Protein AF-A0A969QR90-F1 (afdb_monomer_lite)

Sequence (139 aa):
MKTIAALLAAGSSLLSLALASDLAEPPATAKTWVILSAGGQHGEEKVWTDKDGVRRARMKIVLRGLTYDVDHATSVGADGRVTAMEIRGVTPSGDAGETSVSRTILSNGKRPPTPARRRGATTSSIFPSADLRTSTPCC

Secondary structure (DSSP, 8-state):
-------------------GGGPPPPPTTPEEEEEEETTEEEEEEEEEE-TTS-EEEEEEEEETTEEEEEEEEEEE-TTS-EEEEEEEEEETTEE--EEEE------TT-PPPP-------------------------

Structure (mmCIF, N/CA/C/O backbone):
data_AF-A0A969QR90-F1
#
_entry.id   AF-A0A969QR90-F1
#
loop_
_atom_site.group_PDB
_atom_site.id
_atom_site.type_symbol
_atom_site.label_atom_id
_atom_site.label_alt_id
_atom_site.label_comp_id
_atom_site.label_asym_id
_atom_site.label_entity_id
_atom_site.label_seq_id
_atom_site.pdbx_PDB_ins_code
_atom_site.Cartn_x
_atom_site.Cartn_y
_atom_site.Cartn_z
_atom_site.occupancy
_atom_site.B_iso_or_equiv
_atom_site.auth_seq_id
_atom_site.auth_comp_id
_atom_site.auth_asym_id
_atom_site.auth_atom_id
_atom_site.pdbx_PDB_model_num
ATOM 1 N N . MET A 1 1 ? 30.596 36.503 39.996 1.00 38.31 1 MET A N 1
ATOM 2 C CA . MET A 1 1 ? 30.317 36.935 38.609 1.00 38.31 1 MET A CA 1
ATOM 3 C C . MET A 1 1 ? 29.077 36.186 38.151 1.00 38.31 1 MET A C 1
ATOM 5 O O . MET A 1 1 ? 29.021 34.979 38.336 1.00 38.31 1 MET A O 1
ATOM 9 N N . LYS A 1 2 ? 28.034 36.925 37.763 1.00 39.50 2 LYS A N 1
ATOM 10 C CA . LYS A 1 2 ? 26.658 36.439 37.582 1.00 39.50 2 LYS A CA 1
ATOM 11 C C . LYS A 1 2 ? 26.503 35.688 36.254 1.00 39.50 2 LYS A C 1
ATOM 13 O O . LYS A 1 2 ? 27.001 36.132 35.228 1.00 39.50 2 LYS A O 1
ATOM 18 N N . THR A 1 3 ?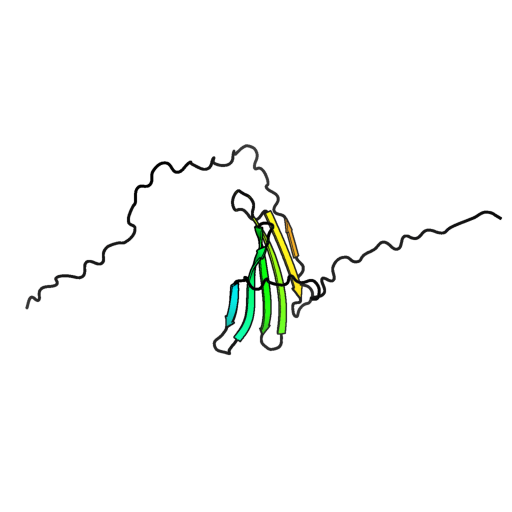 25.805 34.562 36.332 1.00 46.91 3 THR A N 1
ATOM 19 C CA . THR A 1 3 ? 25.318 33.684 35.261 1.00 46.91 3 THR A CA 1
ATOM 20 C C . THR A 1 3 ? 24.490 34.427 34.215 1.00 46.91 3 THR A C 1
ATOM 22 O O . THR A 1 3 ? 23.547 35.118 34.594 1.00 46.91 3 THR A O 1
ATOM 25 N N . ILE A 1 4 ? 24.747 34.191 32.924 1.00 55.06 4 ILE A N 1
ATOM 26 C CA . ILE A 1 4 ? 23.738 34.347 31.865 1.00 55.06 4 ILE A CA 1
ATOM 27 C C . ILE A 1 4 ? 23.867 33.154 30.913 1.00 55.06 4 ILE A C 1
ATOM 29 O O . ILE A 1 4 ? 24.806 33.056 30.129 1.00 55.06 4 ILE A O 1
ATOM 33 N N . ALA A 1 5 ? 22.916 32.230 31.040 1.00 49.84 5 ALA A N 1
ATOM 34 C CA . ALA A 1 5 ? 22.621 31.196 30.063 1.00 49.84 5 ALA A CA 1
ATOM 35 C C . ALA A 1 5 ? 21.817 31.838 28.923 1.00 49.84 5 ALA A C 1
ATOM 37 O O . ALA A 1 5 ? 20.796 32.475 29.184 1.00 49.84 5 ALA A O 1
ATOM 38 N N . ALA A 1 6 ? 22.262 31.687 27.676 1.00 52.72 6 ALA A N 1
ATOM 39 C CA . ALA A 1 6 ? 21.541 32.174 26.504 1.00 52.72 6 ALA A CA 1
ATOM 40 C C . ALA A 1 6 ? 20.911 30.995 25.747 1.00 52.72 6 ALA A C 1
ATOM 42 O O . ALA A 1 6 ? 21.543 30.322 24.942 1.00 52.72 6 ALA A O 1
ATOM 43 N N . LEU A 1 7 ? 19.664 30.739 26.141 1.00 44.25 7 LEU A N 1
ATOM 44 C CA . LEU A 1 7 ? 18.499 30.275 25.385 1.00 44.25 7 LEU A CA 1
ATOM 45 C C . LEU A 1 7 ? 18.720 29.485 24.072 1.00 44.25 7 LEU A C 1
ATOM 47 O O . LEU A 1 7 ? 18.938 30.044 23.000 1.00 44.25 7 LEU A O 1
ATOM 51 N N . LEU A 1 8 ? 18.492 28.171 24.171 1.00 49.69 8 LEU A N 1
ATOM 52 C CA . LEU A 1 8 ? 18.032 27.308 23.082 1.00 49.69 8 LEU A CA 1
ATOM 53 C C . LEU A 1 8 ? 16.615 27.729 22.654 1.00 49.69 8 LEU A C 1
ATOM 55 O O . LEU A 1 8 ? 15.695 27.655 23.465 1.00 49.69 8 LEU A O 1
ATOM 59 N N . ALA A 1 9 ? 16.428 28.075 21.381 1.00 49.19 9 ALA A N 1
ATOM 60 C CA . ALA A 1 9 ? 15.139 27.969 20.689 1.00 49.19 9 ALA A CA 1
ATOM 61 C C . ALA A 1 9 ? 15.340 27.983 19.161 1.00 49.19 9 ALA A C 1
ATOM 63 O O . ALA A 1 9 ? 14.802 28.829 18.453 1.00 49.19 9 ALA A O 1
ATOM 64 N N . ALA A 1 10 ? 16.127 27.041 18.632 1.00 52.75 10 ALA A N 1
ATOM 65 C CA . ALA A 1 10 ? 16.013 26.673 17.223 1.00 52.75 10 ALA A CA 1
ATOM 66 C C . ALA A 1 10 ? 14.745 25.818 17.088 1.00 52.75 10 ALA A C 1
ATOM 68 O O . ALA A 1 10 ? 14.761 24.614 17.338 1.00 52.75 10 ALA A O 1
ATOM 69 N N . GLY A 1 11 ? 13.620 26.480 16.810 1.00 44.19 11 GLY A N 1
ATOM 70 C CA . GLY A 1 11 ? 12.324 25.840 16.617 1.00 44.19 11 GLY A CA 1
ATOM 71 C C . GLY A 1 11 ? 12.405 24.779 15.522 1.00 44.19 11 GLY A C 1
ATOM 72 O O . GLY A 1 11 ? 12.757 25.069 14.380 1.00 44.19 11 GLY A O 1
ATOM 73 N N . SER A 1 12 ? 12.100 23.541 15.896 1.00 55.88 12 SER A N 1
ATOM 74 C CA . SER A 1 12 ? 12.095 22.365 15.035 1.00 55.88 12 SER A CA 1
ATOM 75 C C . SER A 1 12 ? 11.063 22.508 13.911 1.00 55.88 12 SER A C 1
ATOM 77 O O . SER A 1 12 ? 9.915 22.107 14.061 1.00 55.88 12 SER A O 1
ATOM 79 N N . SER A 1 13 ? 11.469 23.042 12.759 1.00 47.06 13 SER A N 1
ATOM 80 C CA . SER A 1 13 ? 10.734 22.855 11.501 1.00 47.06 13 SER A CA 1
ATOM 81 C C . SER A 1 13 ? 11.235 21.585 10.813 1.00 47.06 13 SER A C 1
ATOM 83 O O . SER A 1 13 ? 11.838 21.633 9.750 1.00 47.06 13 SER A O 1
ATOM 85 N N . LEU A 1 14 ? 11.015 20.436 11.455 1.00 47.00 14 LEU A N 1
ATOM 86 C CA . LEU A 1 14 ? 11.064 19.127 10.798 1.00 47.00 14 LEU A CA 1
ATOM 87 C C . LEU A 1 14 ? 9.635 18.756 10.383 1.00 47.00 14 LEU A C 1
ATOM 89 O O . LEU A 1 14 ? 9.103 17.740 10.819 1.00 47.00 14 LEU A O 1
ATOM 93 N N . LEU A 1 15 ? 8.964 19.623 9.621 1.00 47.91 15 LEU A N 1
ATOM 94 C CA . LEU A 1 15 ? 7.673 19.267 9.040 1.00 47.91 15 LEU A CA 1
ATOM 95 C C . LEU A 1 15 ? 7.921 18.625 7.674 1.00 47.91 15 LEU A C 1
ATOM 97 O O . LEU A 1 15 ? 8.264 19.304 6.712 1.00 47.91 15 LEU A O 1
ATOM 101 N N . SER A 1 16 ? 7.740 17.307 7.650 1.00 47.72 16 SER A N 1
ATOM 102 C CA . SER A 1 16 ? 7.356 16.515 6.482 1.00 47.72 16 SER A CA 1
ATOM 103 C C . SER A 1 16 ? 8.274 16.587 5.261 1.00 47.72 16 SER A C 1
ATOM 105 O O . SER A 1 16 ? 7.891 17.064 4.202 1.00 47.72 16 SER A O 1
ATOM 107 N N . LEU A 1 17 ? 9.457 15.981 5.364 1.00 49.34 17 LEU A N 1
ATOM 108 C CA . LEU A 1 17 ? 9.874 15.093 4.280 1.00 49.34 17 LEU A CA 1
ATOM 109 C C . LEU A 1 17 ? 9.529 13.688 4.761 1.00 49.34 17 LEU A C 1
ATOM 111 O O . LEU A 1 17 ? 10.322 13.077 5.482 1.00 49.34 17 LEU A O 1
ATOM 115 N N . ALA A 1 18 ? 8.336 13.196 4.419 1.00 51.44 18 ALA A N 1
ATOM 116 C CA . ALA A 1 18 ? 8.018 11.779 4.549 1.00 51.44 18 ALA A CA 1
ATOM 117 C C . ALA A 1 18 ? 8.890 11.015 3.539 1.00 51.44 18 ALA A C 1
ATOM 119 O O . ALA A 1 18 ? 8.476 10.655 2.442 1.00 51.44 18 ALA A O 1
ATOM 120 N N . LEU A 1 19 ? 10.168 10.847 3.884 1.00 54.16 19 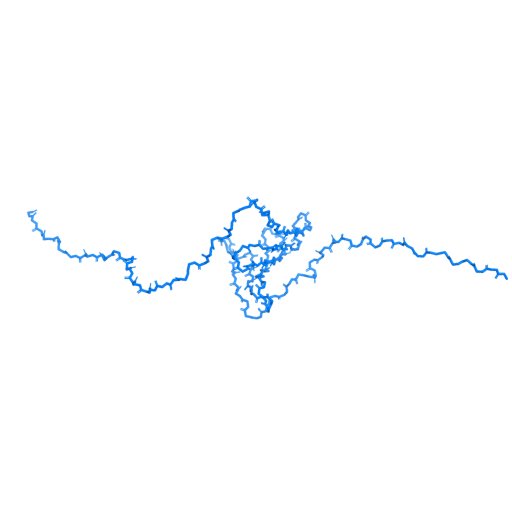LEU A N 1
ATOM 121 C CA . LEU A 1 19 ? 11.094 9.991 3.162 1.00 54.16 19 LEU A CA 1
ATOM 122 C C . LEU A 1 19 ? 10.457 8.603 3.105 1.00 54.16 19 LEU A C 1
ATOM 124 O O . LEU A 1 19 ? 9.933 8.123 4.109 1.00 54.16 19 LEU A O 1
ATOM 128 N N . ALA A 1 20 ? 10.533 7.953 1.945 1.00 58.38 20 ALA A N 1
ATOM 129 C CA . ALA A 1 20 ? 9.946 6.638 1.682 1.00 58.38 20 ALA A CA 1
ATOM 130 C C . ALA A 1 20 ? 10.258 5.544 2.737 1.00 58.38 20 ALA A C 1
ATOM 132 O O . ALA A 1 20 ? 9.634 4.489 2.739 1.00 58.38 20 ALA A O 1
ATOM 133 N N . SER A 1 21 ? 11.207 5.785 3.644 1.00 59.84 21 SER A N 1
ATOM 134 C CA . SER A 1 21 ? 11.613 4.892 4.728 1.00 59.84 21 SER A CA 1
ATOM 135 C C . SER A 1 21 ? 10.580 4.658 5.840 1.00 59.84 21 SER A C 1
ATOM 137 O O . SER A 1 21 ? 10.810 3.750 6.629 1.00 59.84 21 SER A O 1
ATOM 139 N N . ASP A 1 22 ? 9.485 5.426 5.939 1.00 79.44 22 ASP A N 1
ATOM 140 C CA . ASP A 1 22 ? 8.485 5.271 7.026 1.00 79.44 22 ASP A CA 1
ATOM 141 C C . ASP A 1 22 ? 7.084 4.845 6.531 1.00 79.44 22 ASP A C 1
ATOM 143 O O . ASP A 1 22 ? 6.043 5.071 7.164 1.00 79.44 22 ASP A O 1
ATOM 147 N N . LEU A 1 23 ? 7.052 4.245 5.341 1.00 90.00 23 LEU A N 1
ATOM 148 C CA . LEU A 1 23 ? 5.839 3.706 4.737 1.00 90.00 23 LEU A CA 1
ATOM 149 C C . LEU A 1 23 ? 5.416 2.404 5.431 1.00 90.00 23 LEU A C 1
ATOM 151 O O . LEU A 1 23 ? 6.234 1.631 5.923 1.00 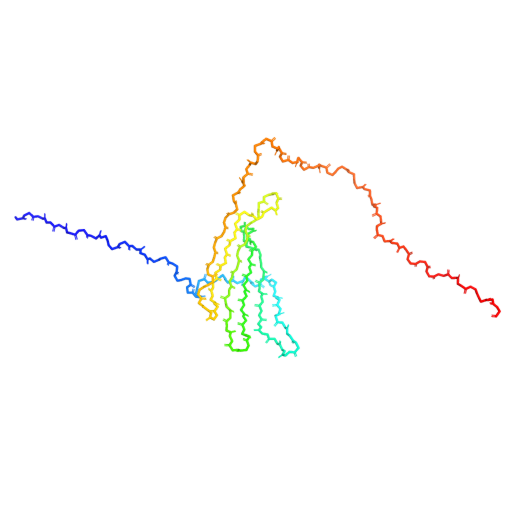90.00 23 LEU A O 1
ATOM 155 N N . ALA A 1 24 ? 4.110 2.158 5.475 1.00 92.12 24 ALA A N 1
ATOM 156 C CA . ALA A 1 24 ? 3.535 1.039 6.198 1.00 92.12 24 ALA A CA 1
ATOM 157 C C . ALA A 1 24 ? 3.935 -0.303 5.572 1.00 92.12 24 ALA A C 1
ATOM 159 O O . ALA A 1 24 ? 3.773 -0.516 4.367 1.00 92.12 24 ALA A O 1
ATOM 160 N N . GLU A 1 25 ? 4.385 -1.236 6.409 1.00 92.50 25 GLU A N 1
ATOM 161 C CA . GLU A 1 25 ? 4.708 -2.585 5.959 1.00 92.50 25 GLU A CA 1
ATOM 162 C C . GLU A 1 25 ? 3.483 -3.510 6.029 1.00 92.50 25 GLU A C 1
ATOM 164 O O . GLU A 1 25 ? 2.846 -3.628 7.085 1.00 92.50 25 GLU A O 1
ATOM 169 N N . PRO A 1 26 ? 3.121 -4.176 4.918 1.00 94.75 26 PRO A N 1
ATOM 170 C CA . PRO A 1 26 ? 1.971 -5.056 4.878 1.00 94.75 26 PRO A CA 1
ATOM 171 C C . PRO A 1 26 ? 2.248 -6.348 5.661 1.00 94.75 26 PRO A C 1
ATOM 173 O O . PRO A 1 26 ? 3.311 -6.955 5.505 1.00 94.75 26 PRO A O 1
ATOM 176 N N . PRO A 1 27 ? 1.280 -6.841 6.453 1.00 95.81 27 PRO A N 1
ATOM 177 C CA . PRO A 1 27 ? 1.392 -8.146 7.091 1.00 95.81 27 PRO A CA 1
ATOM 178 C C . PRO A 1 27 ? 1.389 -9.269 6.044 1.00 95.81 27 PRO A C 1
ATOM 180 O O . PRO A 1 27 ? 0.873 -9.110 4.938 1.00 95.81 27 PRO A O 1
ATOM 183 N N . ALA A 1 28 ? 1.869 -10.456 6.422 1.00 95.75 28 ALA A N 1
ATOM 184 C CA . ALA A 1 28 ? 1.849 -11.637 5.549 1.00 95.75 28 ALA A CA 1
ATOM 185 C C . ALA A 1 28 ? 0.429 -12.060 5.110 1.00 95.75 28 ALA A C 1
ATOM 187 O O . ALA A 1 28 ? 0.267 -12.752 4.111 1.00 95.75 28 ALA A O 1
ATOM 188 N N . THR A 1 29 ? -0.601 -11.642 5.850 1.00 95.31 29 THR A N 1
ATOM 189 C CA . THR A 1 29 ? -2.018 -11.896 5.548 1.00 95.31 29 THR A CA 1
ATOM 190 C C . THR A 1 29 ? -2.644 -10.857 4.613 1.00 95.31 29 THR A C 1
ATOM 192 O O . THR A 1 29 ? -3.833 -10.961 4.302 1.00 95.31 29 THR A O 1
ATOM 195 N N . ALA A 1 30 ? -1.888 -9.840 4.186 1.00 97.75 30 ALA A N 1
ATOM 196 C CA . ALA A 1 30 ? -2.381 -8.822 3.270 1.00 97.75 30 ALA A CA 1
ATOM 197 C C . ALA A 1 30 ? -2.803 -9.444 1.933 1.00 97.75 30 ALA A C 1
ATOM 199 O O . ALA A 1 30 ? -2.164 -10.358 1.412 1.00 97.75 30 ALA A O 1
ATOM 200 N N . LYS A 1 31 ? -3.875 -8.910 1.348 1.00 98.19 31 LYS A N 1
ATOM 201 C CA . LYS A 1 31 ? -4.266 -9.260 -0.018 1.00 98.19 31 LYS A CA 1
ATOM 202 C C . LYS A 1 31 ? -3.334 -8.549 -0.985 1.00 98.19 31 LYS A C 1
ATOM 204 O O . LYS A 1 31 ? -3.222 -7.328 -0.918 1.00 98.19 31 LYS A O 1
ATOM 209 N N . THR A 1 32 ? -2.707 -9.295 -1.883 1.00 97.94 32 THR A N 1
ATOM 210 C CA . THR A 1 32 ? -1.831 -8.745 -2.922 1.00 97.94 32 THR A CA 1
ATOM 211 C C . THR A 1 32 ? -2.561 -8.681 -4.253 1.00 97.94 32 THR A C 1
ATOM 213 O O . THR A 1 32 ? -3.138 -9.669 -4.706 1.00 97.94 32 THR A O 1
ATOM 216 N N . TRP A 1 33 ? -2.497 -7.518 -4.887 1.00 97.50 33 TRP A N 1
ATOM 217 C CA . TRP A 1 33 ? -2.970 -7.254 -6.235 1.00 97.50 33 TRP A CA 1
ATOM 218 C C . TRP A 1 33 ? -1.776 -6.922 -7.115 1.00 97.50 33 TRP A C 1
ATOM 220 O O . TRP A 1 33 ? -0.887 -6.175 -6.713 1.00 97.50 33 TRP A O 1
ATOM 230 N N . VAL A 1 34 ? -1.759 -7.470 -8.324 1.00 97.12 34 VAL A N 1
ATOM 231 C CA . VAL A 1 34 ? -0.709 -7.199 -9.304 1.00 97.12 34 VAL A CA 1
ATOM 232 C C . VAL A 1 34 ? -1.181 -6.108 -10.252 1.00 97.12 34 VAL A C 1
ATOM 234 O O . VAL A 1 34 ? -2.277 -6.188 -10.807 1.00 97.12 34 VAL A O 1
ATOM 237 N N . ILE A 1 35 ? -0.336 -5.106 -10.473 1.00 95.00 35 ILE A N 1
ATOM 238 C CA . ILE A 1 35 ? -0.603 -4.029 -11.425 1.00 95.00 35 ILE A CA 1
ATOM 239 C C . ILE A 1 35 ? -0.030 -4.459 -12.775 1.00 95.00 35 ILE A C 1
ATOM 241 O O . ILE A 1 35 ? 1.184 -4.448 -12.990 1.00 95.00 35 ILE A O 1
ATOM 245 N N . LEU A 1 36 ? -0.922 -4.889 -13.669 1.00 95.06 36 LEU A N 1
ATOM 246 C CA . LEU A 1 36 ? -0.600 -5.522 -14.948 1.00 95.06 36 LEU A CA 1
ATOM 247 C C . LEU A 1 36 ? -1.095 -4.680 -16.130 1.00 95.06 36 LEU A C 1
ATOM 249 O O . LEU A 1 36 ? -2.139 -4.035 -16.074 1.00 95.06 36 LEU A O 1
ATOM 253 N N . SER A 1 37 ? -0.362 -4.743 -17.235 1.00 91.69 37 SER A N 1
ATOM 254 C CA . SER A 1 37 ? -0.792 -4.260 -18.547 1.00 91.69 37 SER A CA 1
ATOM 255 C C . SER A 1 37 ? -0.462 -5.292 -19.627 1.00 91.69 37 SER A C 1
ATOM 257 O O . SER A 1 37 ? 0.255 -6.257 -19.364 1.00 91.69 37 SER A O 1
ATOM 259 N N . ALA A 1 38 ? -0.877 -5.043 -20.873 1.00 94.56 38 ALA A N 1
ATOM 260 C CA . ALA A 1 38 ? -0.413 -5.832 -22.018 1.00 94.56 38 ALA A CA 1
ATOM 261 C C . ALA A 1 38 ? 1.127 -5.852 -22.156 1.00 94.56 38 ALA A C 1
ATOM 263 O O . ALA A 1 38 ? 1.683 -6.818 -22.662 1.00 94.56 38 ALA A O 1
ATOM 264 N N . GLY A 1 39 ? 1.816 -4.807 -21.679 1.00 90.56 39 GLY A N 1
ATOM 265 C CA . GLY A 1 39 ? 3.279 -4.711 -21.672 1.00 90.56 39 GLY A CA 1
ATOM 266 C C . GLY A 1 39 ? 3.968 -5.397 -20.487 1.00 90.56 39 GLY A C 1
ATOM 267 O O . GLY A 1 39 ? 5.176 -5.248 -20.342 1.00 90.56 39 GLY A O 1
ATOM 268 N N . GLY A 1 40 ? 3.225 -6.107 -19.631 1.00 93.38 40 GLY A N 1
ATOM 269 C CA . GLY A 1 40 ? 3.756 -6.803 -18.458 1.00 93.38 40 GLY A CA 1
ATOM 270 C C . GLY A 1 40 ? 3.342 -6.183 -17.123 1.00 93.38 40 GLY A C 1
ATOM 271 O O . GLY A 1 40 ? 2.480 -5.298 -17.061 1.00 93.38 40 GLY A O 1
ATOM 272 N N . GLN A 1 41 ? 3.936 -6.713 -16.052 1.00 95.88 41 GLN A N 1
ATOM 273 C CA . GLN A 1 41 ? 3.707 -6.311 -14.665 1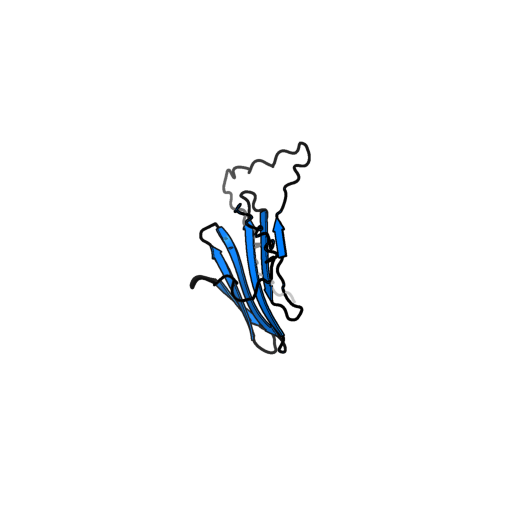.00 95.88 41 GLN A CA 1
ATOM 274 C C . GLN A 1 41 ? 4.554 -5.087 -14.306 1.00 95.88 41 GLN A C 1
ATOM 276 O O . GLN A 1 41 ? 5.753 -5.060 -14.570 1.00 95.88 41 GLN A O 1
ATOM 281 N N . HIS A 1 42 ? 3.928 -4.109 -13.653 1.00 96.50 42 HIS A N 1
ATOM 282 C CA . HIS A 1 42 ? 4.569 -2.862 -13.215 1.00 96.50 42 HIS A CA 1
ATOM 283 C C . HIS A 1 42 ? 4.810 -2.814 -11.709 1.00 96.50 42 HIS A C 1
ATOM 285 O O . HIS A 1 42 ? 5.610 -2.015 -11.237 1.00 96.50 42 HIS A O 1
ATOM 291 N N . GLY A 1 43 ? 4.131 -3.664 -10.943 1.00 95.88 43 GLY A N 1
ATOM 292 C CA . GLY A 1 43 ? 4.325 -3.774 -9.504 1.00 95.88 43 GLY A CA 1
ATOM 293 C C . GLY A 1 43 ? 3.111 -4.364 -8.813 1.00 95.88 43 GLY A C 1
ATOM 294 O O . GLY A 1 43 ? 2.369 -5.148 -9.413 1.00 95.88 43 GLY A O 1
ATOM 295 N N . GLU A 1 44 ? 2.935 -4.007 -7.548 1.00 97.25 44 GLU A N 1
ATOM 296 C CA . GLU A 1 44 ? 1.931 -4.604 -6.674 1.00 97.25 44 GLU A CA 1
ATOM 297 C C . GLU A 1 44 ? 1.287 -3.562 -5.762 1.00 97.25 44 GLU A C 1
ATOM 299 O O . GLU A 1 44 ? 1.907 -2.571 -5.367 1.00 97.25 44 GLU A O 1
ATOM 304 N N . GLU A 1 45 ? 0.048 -3.847 -5.380 1.00 97.06 45 GLU A N 1
ATOM 305 C CA . GLU A 1 45 ? -0.645 -3.198 -4.281 1.00 97.06 45 GLU A CA 1
ATOM 306 C C . GLU A 1 45 ? -1.017 -4.246 -3.232 1.00 97.06 45 GLU A C 1
ATOM 308 O O . GLU A 1 45 ? -1.637 -5.267 -3.531 1.00 97.06 45 GLU A O 1
ATOM 313 N N . LYS A 1 46 ? -0.645 -4.005 -1.979 1.00 98.25 46 LYS A N 1
ATOM 314 C CA . LYS A 1 46 ? -0.990 -4.862 -0.846 1.00 98.25 46 LYS A CA 1
ATOM 315 C C . LYS A 1 46 ? -2.008 -4.146 0.020 1.00 98.25 46 LYS A C 1
ATOM 317 O O . LYS A 1 46 ? -1.768 -3.020 0.433 1.00 98.25 46 LYS A O 1
ATOM 322 N N . VAL A 1 47 ? -3.128 -4.799 0.307 1.00 97.88 47 VAL A N 1
ATOM 323 C CA . VAL A 1 47 ? -4.254 -4.221 1.048 1.00 97.88 47 VAL A CA 1
ATOM 324 C C . VAL A 1 47 ? -4.551 -5.065 2.275 1.00 97.88 47 VAL A C 1
ATOM 326 O O . VAL A 1 47 ? -4.665 -6.292 2.197 1.00 97.88 47 VAL A O 1
ATOM 329 N N . TRP A 1 48 ? -4.706 -4.409 3.417 1.00 97.81 48 TRP A N 1
ATOM 330 C CA . TRP A 1 48 ? -5.040 -5.065 4.673 1.00 97.81 48 TRP A CA 1
ATOM 331 C C . TRP A 1 48 ? -5.903 -4.170 5.558 1.00 97.81 48 TRP A C 1
ATOM 333 O O . TRP A 1 48 ? -6.213 -3.022 5.243 1.00 97.81 48 TRP A O 1
ATOM 343 N N . THR A 1 49 ? -6.355 -4.729 6.669 1.00 96.88 49 THR A N 1
ATOM 344 C CA . THR A 1 49 ? -6.960 -3.970 7.761 1.00 96.88 49 THR A CA 1
ATOM 345 C C . THR A 1 49 ? -6.093 -4.207 8.981 1.00 96.88 49 THR A C 1
ATOM 347 O O . THR A 1 49 ? -5.758 -5.358 9.270 1.00 96.88 49 THR A O 1
ATOM 350 N N . ASP A 1 50 ? -5.649 -3.135 9.630 1.00 93.38 50 ASP A N 1
ATOM 351 C CA . ASP A 1 50 ? -4.835 -3.262 10.834 1.00 93.38 50 ASP A CA 1
ATOM 352 C C . ASP A 1 50 ? -5.688 -3.636 12.057 1.00 93.38 50 ASP A C 1
ATOM 354 O O . ASP A 1 50 ? -6.915 -3.755 11.992 1.00 93.38 50 ASP A O 1
ATOM 358 N N . LYS A 1 51 ? -5.019 -3.857 13.191 1.00 92.06 51 LYS A N 1
ATOM 359 C CA . LYS A 1 51 ? -5.664 -4.224 14.459 1.00 92.06 51 LYS A CA 1
ATOM 360 C C . LYS A 1 51 ? -6.660 -3.173 14.970 1.00 92.06 51 LYS A C 1
ATOM 362 O O . LYS A 1 51 ? -7.533 -3.516 15.760 1.00 92.06 51 LYS A O 1
ATOM 367 N N . ASP A 1 52 ? -6.523 -1.923 14.531 1.00 89.88 52 ASP A N 1
ATOM 368 C CA . ASP A 1 52 ? -7.358 -0.797 14.949 1.00 89.88 52 ASP A CA 1
ATOM 369 C C . ASP A 1 52 ? -8.548 -0.599 13.989 1.00 89.88 52 ASP A C 1
ATOM 371 O O . ASP A 1 52 ? -9.354 0.315 14.158 1.00 89.88 52 ASP A O 1
ATOM 375 N N . GLY A 1 53 ? -8.690 -1.476 12.986 1.00 92.44 53 GLY A N 1
ATOM 376 C CA . GLY A 1 53 ? -9.759 -1.424 11.993 1.00 92.44 53 GLY A CA 1
ATOM 377 C C . GLY A 1 53 ? -9.494 -0.445 10.848 1.00 92.44 53 GLY A C 1
ATOM 378 O O . GLY A 1 53 ? -10.380 -0.242 10.012 1.00 92.44 53 GLY A O 1
ATOM 379 N N . VAL A 1 54 ? -8.297 0.147 10.771 1.00 95.50 54 VAL A N 1
ATOM 380 C CA . VAL A 1 54 ? -7.922 1.063 9.688 1.00 95.50 54 VAL A CA 1
ATOM 381 C C . VAL A 1 54 ? -7.638 0.249 8.434 1.00 95.50 54 VAL A C 1
ATOM 383 O O . VAL A 1 54 ? -6.877 -0.723 8.449 1.00 95.50 54 VAL A O 1
ATOM 386 N N . ARG A 1 55 ? -8.248 0.652 7.319 1.00 96.31 55 ARG A N 1
ATOM 387 C CA . ARG A 1 55 ? -7.980 0.052 6.009 1.00 96.31 55 ARG A CA 1
ATOM 388 C C . ARG A 1 55 ? -6.688 0.636 5.469 1.00 96.31 55 ARG A C 1
ATOM 390 O O . ARG A 1 55 ? -6.577 1.850 5.344 1.00 96.31 55 ARG A O 1
ATOM 397 N N . ARG A 1 56 ? -5.724 -0.222 5.167 1.00 97.19 56 ARG A N 1
ATOM 398 C CA . ARG A 1 56 ? -4.383 0.155 4.729 1.00 97.19 56 ARG A CA 1
ATOM 399 C C . ARG A 1 56 ? -4.129 -0.397 3.333 1.00 97.19 56 ARG A C 1
ATOM 401 O O . ARG A 1 56 ? -4.537 -1.522 3.035 1.00 97.19 56 ARG A O 1
ATOM 408 N N . ALA A 1 57 ? -3.439 0.373 2.508 1.00 96.94 57 ALA A N 1
ATOM 409 C CA . ALA A 1 57 ? -2.933 -0.062 1.218 1.00 96.94 57 ALA A CA 1
ATOM 410 C C . ALA A 1 57 ? -1.482 0.394 1.046 1.00 96.94 57 ALA A C 1
ATOM 412 O O . ALA A 1 57 ? -1.115 1.480 1.488 1.00 96.94 57 ALA A O 1
ATOM 413 N N . ARG A 1 58 ? -0.665 -0.437 0.403 1.00 97.00 58 ARG A N 1
ATOM 414 C CA . ARG A 1 58 ? 0.734 -0.165 0.069 1.00 97.00 58 ARG A CA 1
ATOM 415 C C . ARG A 1 58 ? 0.936 -0.464 -1.401 1.00 97.00 58 ARG A C 1
ATOM 417 O O . ARG A 1 58 ? 0.830 -1.623 -1.796 1.00 97.00 58 ARG A O 1
ATOM 424 N N . MET A 1 59 ? 1.240 0.555 -2.189 1.00 95.88 59 MET A N 1
ATOM 425 C CA . MET A 1 59 ? 1.493 0.421 -3.615 1.00 95.88 59 MET A CA 1
ATOM 426 C C . MET A 1 59 ? 2.958 0.705 -3.912 1.00 95.88 59 MET A C 1
ATOM 428 O O . MET A 1 59 ? 3.479 1.759 -3.549 1.00 95.88 59 MET A O 1
ATOM 432 N N . LYS A 1 60 ? 3.588 -0.216 -4.638 1.00 94.88 60 LYS A N 1
ATOM 433 C CA . LYS A 1 60 ? 4.930 -0.032 -5.182 1.00 94.88 60 LYS A CA 1
ATOM 434 C C . LYS A 1 60 ? 4.931 -0.433 -6.645 1.00 94.88 60 LYS A C 1
ATOM 436 O O . LYS A 1 60 ? 4.717 -1.605 -6.964 1.00 94.88 60 LYS A O 1
ATOM 441 N N . ILE A 1 61 ? 5.183 0.533 -7.523 1.00 95.06 61 ILE A N 1
ATOM 442 C CA . ILE A 1 61 ? 5.257 0.303 -8.967 1.00 95.06 61 ILE A CA 1
ATOM 443 C C . ILE A 1 61 ? 6.454 1.001 -9.599 1.00 95.06 61 ILE A C 1
ATOM 445 O O . ILE A 1 61 ? 6.898 2.059 -9.151 1.00 95.06 61 ILE A O 1
ATOM 449 N N . VAL A 1 62 ? 6.929 0.418 -10.694 1.00 93.75 62 VAL A N 1
ATOM 450 C CA . VAL A 1 62 ? 7.821 1.057 -11.654 1.00 93.75 62 VAL A CA 1
ATOM 451 C C . VAL A 1 62 ? 7.121 1.047 -13.000 1.00 93.75 62 VAL A C 1
ATOM 453 O O . VAL A 1 62 ? 6.886 -0.007 -13.585 1.00 93.75 62 VAL A O 1
ATOM 456 N N . LEU A 1 63 ? 6.797 2.231 -13.506 1.00 90.75 63 LEU A N 1
ATOM 457 C CA . LEU A 1 63 ? 6.123 2.390 -14.784 1.00 90.75 63 LEU A CA 1
ATOM 458 C C . LEU A 1 63 ? 6.993 3.239 -15.703 1.00 90.75 63 LEU A C 1
ATOM 460 O O . LEU A 1 63 ? 7.163 4.431 -15.477 1.00 90.75 63 LEU A O 1
ATOM 464 N N . ARG A 1 64 ? 7.544 2.630 -16.759 1.00 90.12 64 ARG A N 1
ATOM 465 C CA . ARG A 1 64 ? 8.423 3.320 -17.730 1.00 90.12 64 ARG A CA 1
ATOM 466 C C . ARG A 1 64 ? 9.638 4.000 -17.074 1.00 90.12 64 ARG A C 1
ATOM 468 O O . ARG A 1 64 ? 10.016 5.103 -17.450 1.00 90.12 64 ARG A O 1
ATOM 475 N N . GLY A 1 65 ? 10.226 3.350 -16.069 1.00 89.94 65 GLY A N 1
ATOM 476 C CA . GLY A 1 65 ? 11.357 3.890 -15.304 1.00 89.94 65 GLY A CA 1
ATOM 477 C C . GLY A 1 65 ? 10.971 4.918 -14.236 1.00 89.94 65 GLY A C 1
ATOM 478 O O . GLY A 1 65 ? 11.845 5.406 -13.529 1.00 89.94 65 GLY A O 1
ATOM 479 N N . LEU A 1 66 ? 9.680 5.224 -14.086 1.00 90.12 66 LEU A N 1
ATOM 480 C CA . LEU A 1 66 ? 9.165 6.093 -13.037 1.00 90.12 66 LEU A CA 1
ATOM 481 C C . LEU A 1 66 ? 8.713 5.256 -11.842 1.00 90.12 66 LEU A C 1
ATOM 483 O O . LEU A 1 66 ? 7.818 4.420 -11.968 1.00 90.12 66 LEU A O 1
ATOM 487 N N . THR A 1 67 ? 9.335 5.489 -10.691 1.00 90.81 67 THR A N 1
ATOM 488 C CA . THR A 1 67 ? 9.016 4.791 -9.442 1.00 90.81 67 THR A CA 1
ATOM 489 C C . THR A 1 67 ? 7.937 5.540 -8.676 1.00 90.81 67 THR A C 1
ATOM 491 O O . THR A 1 67 ? 8.036 6.750 -8.479 1.00 90.81 67 THR A O 1
ATOM 494 N N . TYR A 1 68 ? 6.941 4.797 -8.206 1.00 92.38 68 TYR A N 1
ATOM 495 C CA . TYR A 1 68 ? 5.932 5.272 -7.271 1.00 92.38 68 TYR A CA 1
ATOM 496 C C . TYR A 1 68 ? 5.933 4.336 -6.075 1.00 92.38 68 TYR A C 1
ATOM 498 O O . TYR A 1 68 ? 5.822 3.116 -6.240 1.00 92.38 68 TYR A O 1
ATOM 506 N N . ASP A 1 69 ? 6.061 4.907 -4.886 1.00 93.88 69 ASP A N 1
ATOM 507 C CA . ASP A 1 69 ? 6.068 4.152 -3.644 1.00 93.88 69 ASP A CA 1
ATOM 508 C C . ASP A 1 69 ? 5.200 4.874 -2.618 1.00 93.88 69 ASP A C 1
ATOM 510 O O . ASP A 1 69 ? 5.621 5.872 -2.040 1.00 93.88 69 ASP A O 1
ATOM 514 N N . VAL A 1 70 ? 3.962 4.409 -2.459 1.00 93.44 70 VAL A N 1
ATOM 515 C CA . VAL A 1 70 ? 2.893 5.127 -1.751 1.00 93.44 70 VAL A CA 1
ATOM 516 C C . VAL A 1 70 ? 2.200 4.192 -0.766 1.00 93.44 70 VAL A C 1
ATOM 518 O O . VAL A 1 70 ? 2.093 2.984 -1.001 1.00 93.44 70 VAL A O 1
ATOM 521 N N . ASP A 1 71 ? 1.735 4.730 0.351 1.00 94.88 71 ASP A N 1
ATOM 522 C CA . ASP A 1 71 ? 0.780 4.072 1.227 1.00 94.88 71 ASP A CA 1
ATOM 523 C C . ASP A 1 71 ? -0.446 4.945 1.479 1.00 94.88 71 ASP A C 1
ATOM 525 O O . ASP A 1 71 ? -0.457 6.153 1.239 1.00 94.88 71 ASP A O 1
ATOM 529 N N . HIS A 1 72 ? -1.515 4.288 1.904 1.00 93.56 72 HIS A N 1
ATOM 530 C CA . HIS A 1 72 ? -2.776 4.928 2.211 1.00 93.56 72 HIS A CA 1
ATOM 531 C C . HIS A 1 72 ? -3.403 4.264 3.432 1.00 93.56 72 HIS A C 1
ATOM 533 O O . HIS A 1 72 ? -3.429 3.035 3.545 1.00 93.56 72 HIS A O 1
ATOM 539 N N . ALA A 1 73 ? -3.928 5.079 4.339 1.00 95.31 73 ALA A N 1
ATOM 540 C CA . ALA A 1 73 ? -4.673 4.662 5.511 1.00 95.31 73 ALA A CA 1
ATOM 541 C C . ALA A 1 73 ? -6.039 5.359 5.538 1.00 95.31 73 ALA A C 1
ATOM 543 O O . ALA A 1 73 ? -6.124 6.585 5.502 1.00 95.31 73 ALA A O 1
ATOM 544 N N . THR A 1 74 ? -7.117 4.583 5.641 1.00 95.75 74 THR A N 1
ATOM 545 C CA . THR A 1 74 ? -8.490 5.090 5.755 1.00 95.75 74 THR A CA 1
ATOM 546 C C . THR A 1 74 ? -9.144 4.602 7.036 1.00 95.75 74 THR A C 1
ATOM 548 O O . THR A 1 74 ? -9.282 3.396 7.264 1.00 95.75 74 THR A O 1
ATOM 551 N N . SER A 1 75 ? -9.638 5.544 7.831 1.00 94.25 75 SER A N 1
ATOM 552 C CA . SER A 1 75 ? -10.521 5.264 8.963 1.00 94.25 75 SER A CA 1
ATOM 553 C C . SER A 1 75 ? -11.977 5.464 8.557 1.00 94.25 75 SER A C 1
ATOM 555 O O . SER A 1 75 ? -12.322 6.442 7.889 1.00 94.25 75 SER A O 1
ATOM 557 N N . VAL A 1 76 ? -12.841 4.537 8.968 1.00 91.88 76 VAL A N 1
ATOM 558 C CA . VAL A 1 76 ? -14.275 4.555 8.662 1.00 91.88 76 VAL A CA 1
ATOM 559 C C . VAL A 1 76 ? -15.060 4.584 9.971 1.00 91.88 76 VAL A C 1
ATOM 561 O O . VAL A 1 76 ? -14.815 3.777 10.864 1.00 91.88 76 VAL A O 1
ATOM 564 N N . GLY A 1 77 ? -15.989 5.529 10.094 1.00 87.88 77 GLY A N 1
ATOM 565 C CA . GLY A 1 77 ? -16.880 5.667 11.239 1.00 87.88 77 GLY A CA 1
ATOM 566 C C . GLY A 1 77 ? -17.928 4.554 11.307 1.00 87.88 77 GLY A C 1
ATOM 567 O O . GLY A 1 77 ? -18.159 3.819 10.349 1.00 87.88 77 GLY A O 1
ATOM 568 N N . ALA A 1 78 ? -18.614 4.453 12.447 1.00 88.00 78 ALA A N 1
ATOM 569 C CA . ALA A 1 78 ? -19.685 3.472 12.661 1.00 88.00 78 ALA A CA 1
ATOM 570 C C . ALA A 1 78 ? -20.865 3.613 11.676 1.00 88.00 78 ALA A C 1
ATOM 572 O O . ALA A 1 78 ? -21.625 2.670 11.472 1.00 88.00 78 ALA A O 1
ATOM 573 N N . ASP A 1 79 ? -21.016 4.782 11.057 1.00 88.25 79 ASP A N 1
ATOM 574 C CA . ASP A 1 79 ? -21.997 5.078 10.012 1.00 88.25 79 ASP A CA 1
ATOM 575 C C . ASP A 1 79 ? -21.533 4.664 8.601 1.00 88.25 79 ASP A C 1
ATOM 577 O O . ASP A 1 79 ? -22.247 4.889 7.622 1.00 88.25 79 ASP A O 1
ATOM 581 N N . GLY A 1 80 ? -20.344 4.067 8.480 1.00 86.62 80 GLY A N 1
ATOM 582 C CA . GLY A 1 80 ? -19.750 3.652 7.212 1.00 86.62 80 GLY A CA 1
ATOM 583 C C . GLY A 1 80 ? -19.102 4.790 6.422 1.00 86.62 80 GLY A C 1
ATOM 584 O O . GLY A 1 80 ? -18.668 4.561 5.291 1.00 86.62 80 GLY A O 1
ATOM 585 N N . ARG A 1 81 ? -19.021 6.008 6.974 1.00 89.69 81 ARG A N 1
ATOM 586 C CA . ARG A 1 81 ? -18.395 7.157 6.303 1.00 89.69 81 ARG A CA 1
ATOM 587 C C . ARG A 1 81 ? -16.910 7.246 6.633 1.00 89.69 81 ARG A C 1
ATOM 589 O O . ARG A 1 81 ? -16.495 6.924 7.740 1.00 89.69 81 ARG A O 1
ATOM 596 N N . VAL A 1 82 ? -16.104 7.723 5.686 1.00 90.56 82 VAL A N 1
ATOM 597 C CA . VAL A 1 82 ? -14.683 8.010 5.934 1.00 90.56 82 VAL A CA 1
ATOM 598 C C . VAL A 1 82 ? -14.573 9.153 6.942 1.00 90.56 82 VAL A C 1
ATOM 600 O O . VAL A 1 82 ? -15.173 10.210 6.753 1.00 90.56 82 VAL A O 1
ATOM 603 N N . THR A 1 83 ? -13.818 8.933 8.015 1.00 92.69 83 THR A N 1
ATOM 604 C CA . THR A 1 83 ? -13.573 9.926 9.073 1.00 92.69 83 THR A CA 1
ATOM 605 C C . THR A 1 83 ? -12.187 10.544 8.952 1.00 92.69 83 THR A C 1
ATOM 607 O O . THR A 1 83 ? -12.024 11.738 9.202 1.00 92.69 83 THR A O 1
ATOM 610 N N . ALA A 1 84 ? -11.205 9.764 8.508 1.00 91.44 84 ALA A N 1
ATOM 611 C CA . ALA A 1 84 ? -9.848 10.223 8.256 1.00 91.44 84 ALA A CA 1
ATOM 612 C C . ALA A 1 84 ? -9.219 9.442 7.102 1.00 91.44 84 ALA A C 1
ATOM 614 O O . ALA A 1 84 ? -9.524 8.263 6.895 1.00 91.44 84 ALA A O 1
ATOM 615 N N . MET A 1 85 ? -8.338 10.120 6.378 1.00 93.06 85 MET A N 1
ATOM 616 C CA . MET A 1 85 ? -7.555 9.576 5.285 1.00 93.06 85 MET A CA 1
ATOM 617 C C . MET A 1 85 ? -6.144 10.158 5.331 1.00 93.06 85 MET A C 1
ATOM 619 O O . MET A 1 85 ? -5.981 11.370 5.450 1.00 93.06 85 MET A O 1
ATOM 623 N N . GLU A 1 86 ? -5.142 9.301 5.223 1.00 93.12 86 GLU A N 1
ATOM 624 C CA . GLU A 1 86 ? -3.729 9.671 5.167 1.00 93.12 86 GLU A CA 1
ATOM 625 C C . GLU A 1 86 ? -3.098 8.964 3.973 1.00 93.12 86 GLU A C 1
ATOM 627 O O . GLU A 1 86 ? -3.278 7.759 3.804 1.00 93.12 86 GLU A O 1
ATOM 632 N N . ILE A 1 87 ? -2.396 9.717 3.138 1.00 91.50 87 ILE A N 1
ATOM 633 C CA . ILE A 1 87 ? -1.629 9.231 1.997 1.00 91.50 87 ILE A CA 1
ATOM 634 C C . ILE A 1 87 ? -0.192 9.674 2.232 1.00 91.50 87 ILE A C 1
ATOM 636 O O . ILE A 1 87 ? 0.041 10.833 2.572 1.00 91.50 87 ILE A O 1
ATOM 640 N N . ARG A 1 88 ? 0.773 8.772 2.080 1.00 93.31 88 ARG A N 1
ATOM 641 C CA . ARG A 1 88 ? 2.199 9.102 2.204 1.00 93.31 88 ARG A CA 1
ATOM 642 C C . ARG A 1 88 ? 2.978 8.443 1.090 1.00 93.31 88 ARG A C 1
ATOM 644 O O . ARG A 1 88 ? 2.555 7.425 0.548 1.00 93.31 88 ARG A O 1
ATOM 651 N N . GLY A 1 89 ? 4.154 8.977 0.796 1.00 90.62 89 GLY A N 1
ATOM 652 C CA . GLY A 1 89 ? 5.116 8.316 -0.071 1.00 90.62 89 GLY A CA 1
ATOM 653 C C . GLY A 1 89 ? 5.705 9.232 -1.116 1.00 90.62 89 GLY A C 1
ATOM 654 O O . GLY A 1 89 ? 5.630 10.450 -1.014 1.00 90.62 89 GLY A O 1
ATOM 655 N N . VAL A 1 90 ? 6.327 8.629 -2.119 1.00 88.75 90 VAL A N 1
ATOM 656 C CA . VAL A 1 90 ? 7.133 9.346 -3.101 1.00 88.75 90 VAL A CA 1
ATOM 657 C C . VAL A 1 90 ? 6.656 9.023 -4.507 1.00 88.75 90 VAL A C 1
ATOM 659 O O . VAL A 1 90 ? 6.409 7.870 -4.874 1.00 88.75 90 VAL A O 1
ATOM 662 N N . THR A 1 91 ? 6.555 10.077 -5.305 1.00 89.88 91 THR A N 1
ATOM 663 C CA . THR A 1 91 ? 6.275 10.043 -6.738 1.00 89.88 91 THR A CA 1
ATOM 664 C C . THR A 1 91 ? 7.466 10.636 -7.494 1.00 89.88 91 THR A C 1
ATOM 666 O O . THR A 1 91 ? 8.320 11.291 -6.890 1.00 89.88 91 THR A O 1
ATOM 669 N N . PRO A 1 92 ? 7.529 10.499 -8.829 1.00 89.31 92 PRO A N 1
ATOM 670 C CA . PRO A 1 92 ? 8.562 11.163 -9.625 1.00 89.31 92 PRO A CA 1
ATOM 671 C C . PRO A 1 92 ? 8.574 12.691 -9.483 1.00 89.31 92 PRO A C 1
ATOM 673 O O . PRO A 1 92 ? 9.588 13.324 -9.759 1.00 89.31 92 PRO A O 1
ATOM 676 N N . SER A 1 93 ? 7.453 13.283 -9.064 1.00 86.25 93 SER A N 1
ATOM 677 C CA . SER A 1 93 ? 7.320 14.722 -8.826 1.00 86.25 93 SER A CA 1
ATOM 678 C C . SER A 1 93 ? 7.722 15.144 -7.408 1.00 86.25 93 SER A C 1
ATOM 680 O O . SER A 1 93 ? 7.772 16.342 -7.141 1.00 86.25 93 SER A O 1
ATOM 682 N N . GLY A 1 94 ? 8.032 14.196 -6.519 1.00 84.50 94 GLY A N 1
ATOM 683 C CA . GLY A 1 94 ? 8.403 14.450 -5.128 1.00 84.50 94 GLY A CA 1
ATOM 684 C C . GLY A 1 94 ? 7.469 13.774 -4.125 1.00 84.50 94 GLY A C 1
ATOM 685 O O . GLY A 1 94 ? 6.838 12.758 -4.428 1.00 84.50 94 GLY A O 1
ATOM 686 N N . ASP A 1 95 ? 7.423 14.334 -2.916 1.00 84.56 95 ASP A N 1
ATOM 687 C CA . ASP A 1 95 ? 6.574 13.863 -1.819 1.00 84.56 95 ASP A CA 1
ATOM 688 C C . ASP A 1 95 ? 5.085 13.908 -2.200 1.00 84.56 95 ASP A C 1
ATOM 690 O O . ASP A 1 95 ? 4.616 14.868 -2.811 1.00 84.56 95 ASP A O 1
ATOM 694 N N . ALA A 1 96 ? 4.364 12.848 -1.847 1.00 83.38 96 ALA A N 1
ATOM 695 C CA . ALA A 1 96 ? 2.932 12.670 -2.088 1.00 83.38 96 ALA A CA 1
ATOM 696 C C . ALA A 1 96 ? 2.120 12.651 -0.784 1.00 83.38 96 ALA A C 1
ATOM 698 O O . ALA A 1 96 ? 0.992 12.158 -0.759 1.00 83.38 96 ALA A O 1
ATOM 699 N N . GLY A 1 97 ? 2.712 13.144 0.306 1.00 85.44 97 GLY A N 1
ATOM 700 C CA . GLY A 1 97 ? 2.076 13.254 1.608 1.00 85.44 97 GLY A CA 1
ATOM 701 C C . GLY A 1 97 ? 0.824 14.131 1.595 1.00 85.44 97 GLY A C 1
ATOM 702 O O . GLY A 1 97 ? 0.904 15.343 1.410 1.00 85.44 97 GLY A O 1
ATOM 703 N N . GLU A 1 98 ? -0.331 13.536 1.884 1.00 81.50 98 GLU A N 1
ATOM 704 C CA . GLU A 1 98 ? -1.596 14.236 2.095 1.00 81.50 98 GLU A CA 1
ATOM 705 C C . GLU A 1 98 ? -2.315 13.683 3.329 1.00 81.50 98 GLU A C 1
ATOM 707 O O . GLU A 1 98 ? -2.341 12.483 3.595 1.00 81.50 98 GLU A O 1
ATOM 712 N N . THR A 1 99 ? -2.948 14.554 4.110 1.00 80.62 99 THR A N 1
ATOM 713 C CA . THR A 1 99 ? -3.784 14.135 5.241 1.00 80.62 99 THR A CA 1
ATOM 714 C C . THR A 1 99 ? -5.091 14.899 5.217 1.00 80.62 99 THR A C 1
ATOM 716 O O . THR A 1 99 ? -5.117 16.126 5.148 1.00 80.62 99 THR A O 1
ATOM 719 N N . SER A 1 100 ? -6.193 14.162 5.291 1.00 76.50 100 SER A N 1
ATOM 720 C CA . SER A 1 100 ? -7.547 14.693 5.269 1.00 76.50 100 SER A CA 1
ATOM 721 C C . SER A 1 100 ? -8.349 14.146 6.441 1.00 76.50 100 SER A C 1
ATOM 723 O O . SER A 1 100 ? -8.432 12.939 6.660 1.00 76.50 100 SER A O 1
ATOM 725 N N . VAL A 1 101 ? -9.010 15.039 7.173 1.00 79.00 101 VAL A N 1
ATOM 726 C CA . VAL A 1 101 ? -9.967 14.682 8.226 1.00 79.00 101 VAL A CA 1
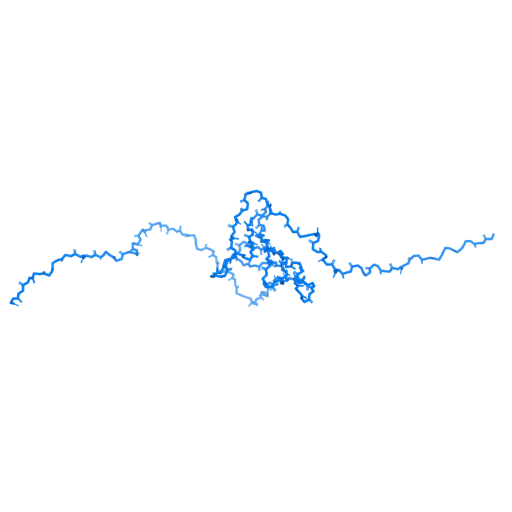ATOM 727 C C . VAL A 1 101 ? -11.350 15.178 7.832 1.00 79.00 101 VAL A C 1
ATOM 729 O O . VAL A 1 101 ? -11.543 16.349 7.502 1.00 79.00 101 VAL A O 1
ATOM 732 N N . SER A 1 102 ? -12.330 14.280 7.844 1.00 70.25 102 SER A N 1
ATOM 733 C CA . SER A 1 102 ? -13.705 14.631 7.501 1.00 70.25 102 SER A CA 1
ATOM 734 C C . SER A 1 102 ? -14.406 15.186 8.731 1.00 70.25 102 SER A C 1
ATOM 736 O O . SER A 1 102 ? -14.673 14.470 9.696 1.00 70.25 102 SER A O 1
ATOM 738 N N . ARG A 1 103 ? -14.732 16.479 8.701 1.00 64.81 103 ARG A N 1
ATOM 739 C CA . ARG A 1 103 ? -15.581 17.097 9.720 1.00 64.81 103 ARG A CA 1
ATOM 740 C C . ARG A 1 103 ? -17.041 16.910 9.330 1.00 64.81 103 ARG A C 1
ATOM 742 O O . ARG A 1 103 ? -17.489 17.442 8.316 1.00 64.81 103 ARG A O 1
ATOM 749 N N . THR A 1 104 ? -17.803 16.212 10.165 1.00 63.31 104 THR A N 1
ATOM 750 C CA . THR A 1 104 ? -19.263 16.206 10.049 1.00 63.31 104 THR A CA 1
ATOM 751 C C . THR A 1 104 ? -19.776 17.614 10.329 1.00 63.31 104 THR A C 1
ATOM 753 O O . THR A 1 104 ? -19.829 18.047 11.480 1.00 63.31 104 THR A O 1
ATOM 756 N N . ILE A 1 105 ? -20.168 18.346 9.286 1.00 59.22 105 ILE A N 1
ATOM 757 C CA . ILE A 1 105 ? -21.066 19.485 9.459 1.00 59.22 105 ILE A CA 1
ATOM 758 C C . ILE A 1 105 ? -22.434 18.918 9.828 1.00 59.22 105 ILE A C 1
ATOM 760 O O . ILE A 1 105 ? -23.140 18.351 8.995 1.00 59.22 105 ILE A O 1
ATOM 764 N N . LEU A 1 106 ? -22.801 19.025 11.105 1.00 53.38 106 LEU A N 1
ATOM 765 C CA . LEU A 1 106 ? -24.185 18.831 11.509 1.00 53.38 106 LEU A CA 1
ATOM 766 C C . LEU A 1 106 ? -24.995 19.923 10.805 1.00 53.38 106 LEU A C 1
ATOM 768 O O . LEU A 1 106 ? -24.994 21.074 11.234 1.00 53.38 106 LEU A O 1
ATOM 772 N N . SER A 1 107 ? -25.662 19.590 9.697 1.00 51.25 107 SER A N 1
ATOM 773 C CA . SER A 1 107 ? -26.705 20.459 9.162 1.00 51.25 107 SER A CA 1
ATOM 774 C C . SER A 1 107 ? -27.745 20.601 10.270 1.00 51.25 107 SER A C 1
ATOM 776 O O . SER A 1 107 ? -28.324 19.587 10.674 1.00 51.25 107 SER A O 1
ATOM 778 N N . ASN A 1 108 ? -27.923 21.814 10.798 1.00 53.47 108 ASN A N 1
ATOM 779 C CA . ASN A 1 108 ? -28.862 22.115 11.877 1.00 53.47 108 ASN A CA 1
ATOM 780 C C . ASN A 1 108 ? -30.165 21.303 11.726 1.00 53.47 108 ASN A C 1
ATOM 782 O O . ASN A 1 108 ? -30.958 21.536 10.818 1.00 53.47 108 ASN A O 1
ATOM 786 N N . GLY A 1 109 ? -30.373 20.337 12.626 1.00 46.38 109 GLY A N 1
ATOM 787 C CA . GLY A 1 109 ? -31.690 19.769 12.918 1.00 46.38 109 GLY A CA 1
ATOM 788 C C . GLY A 1 109 ? -32.126 18.467 12.234 1.00 46.38 109 GLY A C 1
ATOM 789 O O . GLY A 1 109 ? -33.217 18.001 12.561 1.00 46.38 109 GLY A O 1
ATOM 790 N N . LYS A 1 110 ? -31.351 17.813 11.355 1.00 48.03 110 LYS A N 1
ATOM 791 C CA . LYS A 1 110 ? -31.801 16.530 10.760 1.00 48.03 110 LYS A CA 1
ATOM 792 C C . LYS A 1 110 ? -31.147 15.330 11.450 1.00 48.03 110 LYS A C 1
ATOM 794 O O . LYS A 1 110 ? -29.999 14.989 11.192 1.00 48.03 110 LYS A O 1
ATOM 799 N N . ARG A 1 111 ? -31.895 14.716 12.375 1.00 51.66 111 ARG A N 1
ATOM 800 C CA . ARG A 1 111 ? -31.504 13.503 13.114 1.00 51.66 111 ARG A CA 1
ATOM 801 C C . ARG A 1 111 ? -31.081 12.403 12.115 1.00 51.66 111 ARG A C 1
ATOM 803 O O . ARG A 1 111 ? -31.790 12.231 11.119 1.00 51.66 111 ARG A O 1
ATOM 810 N N . PRO A 1 112 ? -29.975 11.667 12.347 1.00 56.75 112 PRO A N 1
ATOM 811 C CA . PRO A 1 112 ? -29.599 10.554 11.480 1.00 56.75 112 PRO A CA 1
ATOM 812 C C . PRO A 1 112 ? -30.743 9.530 11.423 1.00 56.75 112 PRO A C 1
ATOM 814 O O . PRO A 1 112 ? -31.403 9.313 12.448 1.00 56.75 112 PRO A O 1
ATOM 817 N N . PRO A 1 113 ? -31.016 8.913 10.257 1.00 58.56 113 PRO A N 1
ATOM 818 C CA . PRO A 1 113 ? -32.007 7.855 10.183 1.00 58.56 113 PRO A CA 1
ATOM 819 C C . PRO A 1 113 ? -31.573 6.729 11.123 1.00 58.56 113 PRO A C 1
ATOM 821 O O . PRO A 1 113 ? -30.488 6.168 10.986 1.00 58.56 113 PRO A O 1
ATOM 824 N N . THR A 1 114 ? -32.411 6.430 12.115 1.00 59.75 114 THR A N 1
ATOM 825 C CA . THR A 1 114 ? -32.242 5.271 12.992 1.00 59.75 114 THR A CA 1
ATOM 826 C C . THR A 1 114 ? -32.058 4.032 12.114 1.00 59.75 114 THR A C 1
ATOM 828 O O . THR A 1 114 ? -32.881 3.834 11.215 1.00 59.75 114 THR A O 1
ATOM 831 N N . PRO A 1 115 ? -31.021 3.197 12.324 1.00 52.19 115 PRO A N 1
ATOM 832 C CA . PRO A 1 115 ? -30.871 1.977 11.548 1.00 52.19 115 PRO A CA 1
ATOM 833 C C . PRO A 1 115 ? -32.126 1.130 11.750 1.00 52.19 115 PRO A C 1
ATOM 835 O O . PRO A 1 115 ? -32.440 0.695 12.860 1.00 52.19 115 PRO A O 1
ATOM 838 N N . ALA A 1 116 ? -32.889 0.952 10.672 1.00 50.69 116 ALA A N 1
ATOM 839 C CA . ALA A 1 116 ? -34.077 0.126 10.691 1.00 50.69 116 ALA A CA 1
ATOM 840 C C . ALA A 1 116 ? -33.646 -1.297 11.057 1.00 50.69 116 ALA A C 1
ATOM 842 O O . ALA A 1 116 ? -32.949 -1.969 10.297 1.00 50.69 116 ALA A O 1
ATOM 843 N N . ARG A 1 117 ? -34.059 -1.756 12.242 1.00 48.22 117 ARG A N 1
ATOM 844 C CA . ARG A 1 117 ? -33.991 -3.161 12.645 1.00 48.22 117 ARG A CA 1
ATOM 845 C C . ARG A 1 117 ? -34.684 -3.977 11.555 1.00 48.22 117 ARG A C 1
ATOM 847 O O . ARG A 1 117 ? -35.914 -3.983 11.503 1.00 48.22 117 ARG A O 1
ATOM 854 N N . ARG A 1 118 ? -33.915 -4.646 10.684 1.00 44.84 118 ARG A N 1
ATOM 855 C CA . ARG A 1 118 ? -34.435 -5.632 9.725 1.00 44.84 118 ARG A CA 1
ATOM 856 C C . ARG A 1 118 ? -35.181 -6.701 10.526 1.00 44.84 118 ARG A C 1
ATOM 858 O O . ARG A 1 118 ? -34.577 -7.594 11.111 1.00 44.84 118 ARG A O 1
ATOM 865 N N . ARG A 1 119 ? -36.504 -6.572 10.607 1.00 45.06 119 ARG A N 1
ATOM 866 C CA . ARG A 1 119 ? -37.407 -7.648 11.004 1.00 45.06 119 ARG A CA 1
ATOM 867 C C . ARG A 1 119 ? -37.797 -8.386 9.735 1.00 45.06 119 ARG A C 1
ATOM 869 O O . ARG A 1 119 ? -38.304 -7.761 8.814 1.00 45.06 119 ARG A O 1
ATOM 876 N N . GLY A 1 120 ? -37.584 -9.696 9.736 1.00 37.72 120 GLY A N 1
ATOM 877 C CA . GLY A 1 120 ? -38.132 -10.601 8.735 1.00 37.72 120 GLY A CA 1
ATOM 878 C C . GLY A 1 120 ? -37.227 -10.785 7.527 1.00 37.72 120 GLY A C 1
ATOM 879 O O . GLY A 1 120 ? -37.154 -9.943 6.638 1.00 37.72 120 GLY A O 1
ATOM 880 N N . ALA A 1 121 ? -36.558 -11.933 7.489 1.00 47.81 121 ALA A N 1
ATOM 881 C CA . ALA A 1 121 ? -36.180 -12.551 6.237 1.00 47.81 121 ALA A CA 1
ATOM 882 C C . ALA A 1 121 ? -37.464 -12.902 5.469 1.00 47.81 121 ALA A C 1
ATOM 884 O O . ALA A 1 121 ? -38.329 -13.614 5.977 1.00 47.81 121 ALA A O 1
ATOM 885 N N . THR A 1 122 ? -37.581 -12.419 4.241 1.00 35.62 122 THR A N 1
ATOM 886 C CA . THR A 1 122 ? -38.367 -13.098 3.214 1.00 35.62 122 THR A CA 1
ATOM 887 C C . THR A 1 122 ? -37.551 -13.003 1.941 1.00 35.62 122 THR A C 1
ATOM 889 O O . THR A 1 122 ? -37.291 -11.919 1.420 1.00 35.62 122 THR A O 1
ATOM 892 N N . THR A 1 123 ? -37.035 -14.155 1.538 1.00 47.94 123 THR A N 1
ATOM 893 C CA . THR A 1 123 ? -36.314 -14.397 0.297 1.00 47.94 123 THR A CA 1
ATOM 894 C C . THR A 1 123 ? -37.149 -13.873 -0.867 1.00 47.94 123 THR A C 1
ATOM 896 O O . THR A 1 123 ? -38.227 -14.394 -1.127 1.00 47.94 123 THR A O 1
ATOM 899 N N . SER A 1 124 ? -36.666 -12.839 -1.554 1.00 38.53 124 SER A N 1
ATOM 900 C CA . SER A 1 124 ? -37.165 -12.475 -2.878 1.00 38.53 124 SER A CA 1
ATOM 901 C C . SER A 1 124 ? -36.042 -12.749 -3.865 1.00 38.53 124 SER A C 1
ATOM 903 O O . SER A 1 124 ? -35.003 -12.088 -3.861 1.00 38.53 124 SER A O 1
ATOM 905 N N . SER A 1 125 ? -36.222 -13.824 -4.621 1.00 37.50 125 SER A N 1
ATOM 906 C CA . SER A 1 125 ? -35.354 -14.284 -5.693 1.00 37.50 125 SER A CA 1
ATOM 907 C C . SER A 1 125 ? -35.295 -13.240 -6.809 1.00 37.50 125 SER A C 1
ATOM 909 O O . SER A 1 125 ? -36.237 -13.100 -7.584 1.00 37.50 125 SER A O 1
ATOM 911 N N . ILE A 1 126 ? -34.167 -12.539 -6.920 1.00 43.50 126 ILE A N 1
ATOM 912 C CA . ILE A 1 126 ? -33.793 -11.765 -8.110 1.00 43.50 126 ILE A CA 1
ATOM 913 C C . ILE A 1 126 ? -32.915 -12.675 -8.974 1.00 43.50 126 ILE A C 1
ATOM 915 O O . ILE A 1 126 ? -31.706 -12.512 -9.057 1.00 43.50 126 ILE A O 1
ATOM 919 N N . PHE A 1 127 ? -33.528 -13.695 -9.561 1.00 36.88 127 PHE A N 1
ATOM 920 C CA . PHE A 1 127 ? -32.963 -14.428 -10.689 1.00 36.88 127 PHE A CA 1
ATOM 921 C C . PHE A 1 127 ? -34.131 -14.757 -11.619 1.00 36.88 127 PHE A C 1
ATOM 923 O O . PHE A 1 127 ? -34.957 -15.597 -11.258 1.00 36.88 127 PHE A O 1
ATOM 930 N N . PRO A 1 128 ? -34.272 -14.091 -12.779 1.00 39.69 128 PRO A N 1
ATOM 931 C CA . PRO A 1 128 ? -35.200 -14.572 -13.787 1.00 39.69 128 PRO A CA 1
ATOM 932 C C . PRO A 1 128 ? -34.695 -15.932 -14.277 1.00 39.69 128 PRO A C 1
ATOM 934 O O . PRO A 1 128 ? -33.547 -16.074 -14.699 1.00 39.69 128 PRO A O 1
ATOM 937 N N . SER A 1 129 ? -35.555 -16.941 -14.163 1.00 40.66 129 SER A N 1
ATOM 938 C CA . SER A 1 129 ? -35.322 -18.269 -14.722 1.00 40.66 129 SER A CA 1
ATOM 939 C C . SER A 1 129 ? -35.242 -18.144 -16.242 1.00 40.66 129 SER A C 1
ATOM 941 O O . SER A 1 129 ? -36.198 -17.707 -16.878 1.00 40.66 129 SER A O 1
ATOM 943 N N . ALA A 1 130 ? -34.095 -18.494 -16.823 1.00 40.00 130 ALA A N 1
ATOM 944 C CA . ALA A 1 130 ? -33.980 -18.714 -18.255 1.00 40.00 130 ALA A CA 1
ATOM 945 C C . ALA A 1 130 ? -34.702 -20.027 -18.586 1.00 40.00 130 ALA A C 1
ATOM 947 O O . ALA A 1 130 ? -34.134 -21.110 -18.456 1.00 40.00 130 ALA A O 1
ATOM 948 N N . ASP A 1 131 ? -35.974 -19.923 -18.963 1.00 39.53 131 ASP A N 1
ATOM 949 C CA . ASP A 1 131 ? -36.764 -21.043 -19.462 1.00 39.53 131 ASP A CA 1
ATOM 950 C C . ASP A 1 131 ? -36.455 -21.234 -20.955 1.00 39.53 131 ASP A C 1
ATOM 952 O O . ASP A 1 131 ? -37.082 -20.663 -21.846 1.00 39.53 131 ASP A O 1
ATOM 956 N N . LEU A 1 132 ? -35.381 -21.972 -21.235 1.00 43.50 132 LEU A N 1
ATOM 957 C CA . LEU A 1 132 ? -35.058 -22.459 -22.573 1.00 43.50 132 LEU A CA 1
ATOM 958 C C . LEU A 1 132 ? -35.777 -23.792 -22.783 1.00 43.50 132 LEU A C 1
ATOM 960 O O . LEU A 1 132 ? -35.184 -24.856 -22.584 1.00 43.50 132 LEU A O 1
ATOM 964 N N . ARG A 1 133 ? -37.040 -23.748 -23.221 1.00 41.34 133 ARG A N 1
ATOM 965 C CA . ARG A 1 133 ? -37.654 -24.876 -23.934 1.00 41.34 133 ARG A CA 1
ATOM 966 C C . ARG A 1 133 ? -38.884 -24.475 -24.748 1.0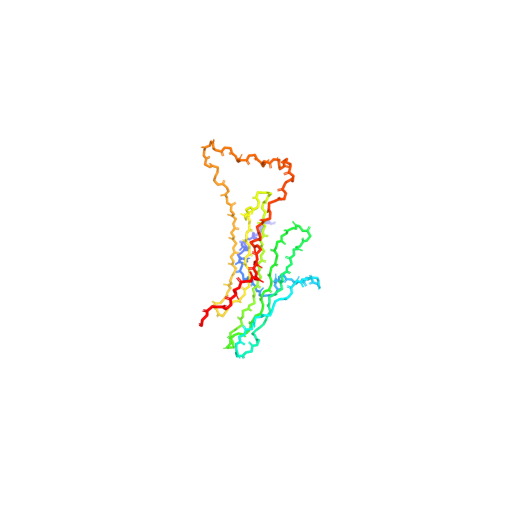0 41.34 133 ARG A C 1
ATOM 968 O O . ARG A 1 133 ? -39.776 -23.790 -24.276 1.00 41.34 133 ARG A O 1
ATOM 975 N N . THR A 1 134 ? -38.927 -25.055 -25.948 1.00 42.16 134 THR A N 1
ATOM 976 C CA . THR A 1 134 ? -40.041 -25.178 -26.908 1.00 42.16 134 THR A CA 1
ATOM 977 C C . THR A 1 134 ? -40.244 -24.054 -27.934 1.00 42.16 134 THR A C 1
ATOM 979 O O . THR A 1 134 ? -41.205 -23.300 -27.894 1.00 42.16 134 THR A O 1
ATOM 982 N N . SER A 1 135 ? -39.392 -24.048 -28.967 1.00 40.72 135 SER A N 1
ATOM 983 C CA . SER A 1 135 ? -39.825 -23.701 -30.327 1.00 40.72 135 SER A CA 1
ATOM 984 C C . SER A 1 135 ? -39.999 -24.991 -31.137 1.00 40.72 135 SER A C 1
ATOM 986 O O . SER A 1 135 ? -39.025 -25.647 -31.510 1.00 40.72 135 SER A O 1
ATOM 988 N N . THR A 1 136 ? -41.249 -25.375 -31.364 1.00 48.06 136 THR A N 1
ATOM 989 C CA . THR A 1 136 ? -41.660 -26.388 -32.345 1.00 48.06 136 THR A CA 1
ATOM 990 C C . THR A 1 136 ? -41.396 -25.853 -33.760 1.00 48.06 136 THR A C 1
ATOM 992 O O . THR A 1 136 ? -41.627 -24.664 -33.985 1.00 48.06 136 THR A O 1
ATOM 995 N N . PRO A 1 137 ? -40.941 -26.668 -34.728 1.00 53.84 137 PRO A N 1
ATOM 996 C CA . PRO A 1 137 ? -40.808 -26.220 -36.109 1.00 53.84 137 PRO A CA 1
ATOM 997 C C . PRO A 1 137 ? -42.183 -26.218 -36.790 1.00 53.84 137 PRO A C 1
ATOM 999 O O . PRO A 1 137 ? -42.966 -27.155 -36.627 1.00 53.84 137 PRO A O 1
ATOM 1002 N N . CYS A 1 138 ? -42.480 -25.178 -37.565 1.00 36.94 138 CYS A N 1
ATOM 1003 C CA . CYS A 1 138 ? -43.606 -25.158 -38.494 1.00 36.94 138 CYS A CA 1
ATOM 1004 C C . CYS A 1 138 ? -43.154 -24.550 -39.824 1.00 36.94 138 CYS A C 1
ATOM 1006 O O . CYS A 1 138 ? -42.814 -23.371 -39.859 1.00 36.94 138 CYS A O 1
ATOM 1008 N N . CYS A 1 139 ? -43.259 -25.395 -40.858 1.00 44.59 139 CYS A N 1
ATOM 1009 C CA . CYS A 1 139 ? -43.109 -25.163 -42.301 1.00 44.59 139 CYS A CA 1
ATOM 1010 C C . CYS A 1 139 ? -41.696 -24.870 -42.819 1.00 44.59 139 CYS A C 1
ATOM 1012 O O . CYS A 1 139 ? -41.131 -23.804 -42.503 1.00 44.59 139 CYS A O 1
#

pLDDT: mean 73.58, std 22.49, range [35.62, 98.25]

Radius of gyration: 27.08 Å; chains: 1; bounding box: 74×63×81 Å

Foldseek 3Di:
DDDDDDDDDPPDPPPDPLELVPADDADPPWDKDFDADPVGTFWIKTWDADPVRWTKIWTWGQDPNWTWTKMKTFDADPVRHTQWIWMFTATPVGTPTDIDGDDDPPPPDDDPPDPPPPDDDDDDDPDPDPPPDDDDDDD